Protein AF-A0A4E0QYD7-F1 (afdb_monomer_lite)

Foldseek 3Di:
DALLVCLQPAAADVVHQPVNSLVVNLVSLCRNCVPDDPVVSQVSSLVSCQVRYPPPVLVVVCVVPVPDGPVNSNVVSVVVVVVVVVVVVVVVVDDPPPPPPPPPPPPPPPPPDDDDPPPDDPDDDDPPDDDDDDDPDQPDDPCCVVPNSCVVCVVPPDDDDDDDDDD

pLDDT: mean 72.77, std 20.31, range [36.97, 95.81]

Sequence (167 aa):
MTVRLQFQSRVQLPGERFSEFVRQLRNLARGAFPDLDLAAHEDKVREQITVGLRHQTLVKKFRKRPRITVQEALDTAREVEKLERLLRDQQIGLPQSISIVQPPPQLRPNWNRPPPRDWVRPYRPNPDFRPSPRRTDHVDCTYCRRFGTKARACGHNRVVITAQILE

Radius of gyration: 35.0 Å; chains: 1; bounding box: 95×46×67 Å

Organism: Fasciola hepatica (NCBI:txid6192)

Secondary structure (DSSP, 8-state):
--HHHHHHH--PPTT--HHHHHHHHHHHHHHH-TTS-HHHHHHHHHHHHHHH---HHHHHHHHH-TT--HHHHHHHHHHHHHHHHHHHHHHHHS-------PPPP-----TTSPPPGGG-PPPPP-TT-PPPP----TT--HHHHHH-TTTTTTTTT----------

Structure (mmCIF, N/CA/C/O backbone):
data_AF-A0A4E0QYD7-F1
#
_entry.id   AF-A0A4E0QYD7-F1
#
loop_
_atom_site.group_PDB
_atom_site.id
_atom_site.type_symbol
_atom_site.label_atom_id
_atom_site.label_alt_id
_atom_site.label_comp_id
_atom_site.label_asym_id
_atom_site.label_entity_id
_atom_site.label_seq_id
_atom_site.pdbx_PDB_ins_code
_atom_site.Cartn_x
_atom_site.Cartn_y
_atom_site.Cartn_z
_atom_site.occupancy
_atom_site.B_iso_or_equiv
_atom_site.auth_seq_id
_atom_site.auth_comp_id
_atom_site.auth_asym_id
_atom_site.auth_atom_id
_atom_site.pdbx_PDB_model_num
ATOM 1 N N . MET A 1 1 ? 14.604 -20.072 -8.396 1.00 64.44 1 MET A N 1
ATOM 2 C CA . MET A 1 1 ? 13.535 -19.062 -8.586 1.00 64.44 1 MET A CA 1
ATOM 3 C C . MET A 1 1 ? 14.142 -17.836 -9.245 1.00 64.44 1 MET A C 1
ATOM 5 O O . MET A 1 1 ? 15.210 -17.426 -8.814 1.00 64.44 1 MET A O 1
ATOM 9 N N . THR A 1 2 ? 13.510 -17.272 -10.276 1.00 90.94 2 THR A N 1
ATOM 10 C CA . THR A 1 2 ? 13.972 -16.015 -10.893 1.00 90.94 2 THR A CA 1
ATOM 11 C C . THR A 1 2 ? 13.589 -14.815 -10.018 1.00 90.94 2 THR A C 1
ATOM 13 O O . THR A 1 2 ? 12.590 -14.867 -9.297 1.00 90.94 2 THR A O 1
ATOM 16 N N . VAL A 1 3 ? 14.348 -13.716 -10.093 1.00 91.12 3 VAL A N 1
ATOM 17 C CA . VAL A 1 3 ? 14.077 -12.489 -9.310 1.00 91.12 3 VAL A CA 1
ATOM 18 C C . VAL A 1 3 ? 12.691 -11.913 -9.630 1.00 91.12 3 VAL A C 1
ATOM 20 O O . VAL A 1 3 ? 11.981 -11.428 -8.752 1.00 91.12 3 VAL A O 1
ATOM 23 N N . ARG A 1 4 ? 12.243 -12.060 -10.881 1.00 92.19 4 ARG A N 1
ATOM 24 C CA . ARG A 1 4 ? 10.902 -11.655 -11.319 1.00 92.19 4 ARG A CA 1
ATOM 25 C C . ARG A 1 4 ? 9.781 -12.443 -10.638 1.00 92.19 4 ARG A C 1
ATOM 27 O O . ARG A 1 4 ? 8.795 -11.841 -10.221 1.00 92.19 4 ARG A O 1
ATOM 34 N N . LEU A 1 5 ? 9.946 -13.756 -10.466 1.00 92.38 5 LEU A N 1
ATOM 35 C CA . LEU A 1 5 ? 8.988 -14.570 -9.709 1.00 92.38 5 LEU A CA 1
ATOM 36 C C . LEU A 1 5 ? 8.978 -14.178 -8.228 1.00 92.38 5 LEU A C 1
ATOM 38 O O . LEU A 1 5 ? 7.907 -14.068 -7.635 1.00 92.38 5 LEU A O 1
ATOM 42 N N . GLN A 1 6 ? 10.150 -13.902 -7.643 1.00 92.94 6 GLN A N 1
ATOM 43 C CA . GLN A 1 6 ? 10.243 -13.423 -6.261 1.00 92.94 6 GLN A CA 1
ATOM 44 C C . GLN A 1 6 ?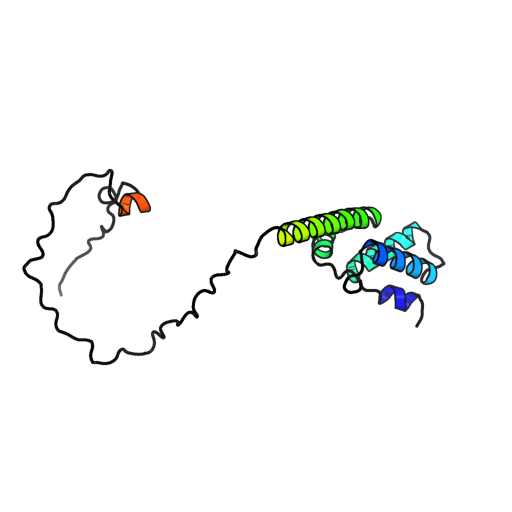 9.471 -12.113 -6.075 1.00 92.94 6 GLN A C 1
ATOM 46 O O . GLN A 1 6 ? 8.672 -12.023 -5.147 1.00 92.94 6 GLN A O 1
ATOM 51 N N . PHE A 1 7 ? 9.637 -11.148 -6.988 1.00 94.19 7 PHE A N 1
ATOM 52 C CA . PHE A 1 7 ? 8.891 -9.887 -6.980 1.00 94.19 7 PHE A CA 1
ATOM 53 C C . PHE A 1 7 ? 7.374 -10.114 -7.012 1.00 94.19 7 PHE A C 1
ATOM 55 O O . PHE A 1 7 ? 6.662 -9.610 -6.150 1.00 94.19 7 PHE A O 1
ATOM 62 N N . GLN A 1 8 ? 6.888 -10.926 -7.956 1.00 93.06 8 GLN A N 1
ATOM 63 C CA . GLN A 1 8 ? 5.455 -11.197 -8.128 1.00 93.06 8 GLN A CA 1
ATOM 64 C C . GLN A 1 8 ? 4.840 -11.936 -6.932 1.00 93.06 8 GLN A C 1
ATOM 66 O O . GLN A 1 8 ? 3.718 -11.642 -6.526 1.00 93.06 8 GLN A O 1
ATOM 71 N N . SER A 1 9 ? 5.580 -12.873 -6.335 1.00 93.06 9 SER A N 1
ATOM 72 C CA . SER A 1 9 ? 5.133 -13.628 -5.157 1.00 93.06 9 SER A CA 1
ATOM 73 C C . SER A 1 9 ? 5.244 -12.854 -3.840 1.00 93.06 9 SER A C 1
ATOM 75 O O . SER A 1 9 ? 4.810 -13.347 -2.795 1.00 93.06 9 SER A O 1
ATOM 77 N N . ARG A 1 10 ? 5.860 -11.664 -3.846 1.00 94.00 10 ARG A N 1
ATOM 78 C CA . ARG A 1 10 ? 6.187 -10.959 -2.611 1.00 94.00 10 ARG A CA 1
ATOM 79 C C . ARG A 1 10 ? 4.926 -10.391 -1.971 1.00 94.00 10 ARG A C 1
ATOM 81 O O . ARG A 1 10 ? 4.298 -9.476 -2.499 1.00 94.00 10 ARG A O 1
ATOM 88 N N . VAL A 1 11 ? 4.612 -10.907 -0.786 1.00 94.25 11 VAL A N 1
ATOM 89 C CA . VAL A 1 11 ? 3.507 -10.466 0.075 1.00 94.25 11 VAL A CA 1
ATOM 90 C C . VAL A 1 11 ? 4.047 -10.043 1.431 1.00 94.25 11 VAL A C 1
ATOM 92 O O . VAL A 1 11 ? 4.975 -10.686 1.919 1.00 94.25 11 VAL A O 1
ATOM 95 N N . GLN A 1 12 ? 3.492 -8.995 2.040 1.00 93.31 12 GLN A N 1
ATOM 96 C CA . GLN A 1 12 ? 3.924 -8.494 3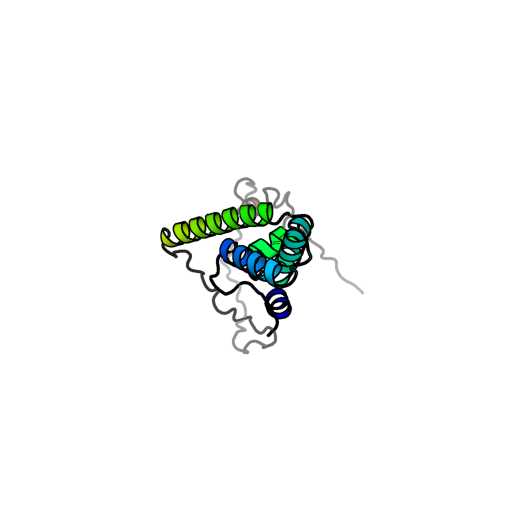.351 1.00 93.31 12 GLN A CA 1
ATOM 97 C C . GLN A 1 12 ? 3.896 -9.620 4.396 1.00 93.31 12 GLN A C 1
ATOM 99 O O . GLN A 1 12 ? 2.897 -10.333 4.516 1.00 93.31 12 GLN A O 1
ATOM 104 N N . LEU A 1 13 ? 4.982 -9.789 5.151 1.00 91.62 13 LEU A N 1
ATOM 105 C CA . LEU A 1 13 ? 5.074 -10.821 6.183 1.00 91.62 13 LEU A CA 1
ATOM 106 C C . LEU A 1 13 ? 4.305 -10.407 7.455 1.00 91.62 13 LEU A C 1
ATOM 108 O O . LEU A 1 13 ? 4.119 -9.214 7.711 1.00 91.62 13 LEU A O 1
ATOM 112 N N . PRO A 1 14 ? 3.848 -11.361 8.287 1.00 88.44 14 PRO A N 1
ATOM 113 C CA . PRO A 1 14 ? 3.278 -11.036 9.593 1.00 88.44 14 PRO A CA 1
ATOM 114 C C . PRO A 1 14 ? 4.285 -10.257 10.452 1.00 88.44 14 PRO A C 1
ATOM 116 O O . PRO A 1 14 ? 5.430 -10.674 10.590 1.00 88.44 14 PRO A O 1
ATOM 119 N N . GLY A 1 15 ? 3.870 -9.118 11.010 1.00 86.44 15 GLY A N 1
ATOM 120 C CA . GLY A 1 15 ? 4.737 -8.258 11.831 1.00 86.44 15 GLY A CA 1
ATOM 121 C C . GLY A 1 15 ? 5.759 -7.421 11.050 1.00 86.44 15 GLY A C 1
ATOM 122 O O . GLY A 1 15 ? 6.464 -6.609 11.646 1.00 86.44 15 GLY A O 1
ATOM 123 N N . GLU A 1 16 ? 5.833 -7.561 9.726 1.00 92.06 16 GLU A N 1
ATOM 124 C CA . GLU A 1 16 ? 6.706 -6.737 8.896 1.00 92.06 16 GLU A CA 1
ATOM 125 C C . GLU A 1 16 ? 6.164 -5.309 8.768 1.00 92.06 16 GLU A C 1
ATOM 127 O O . GLU A 1 16 ? 5.010 -5.091 8.387 1.00 92.06 16 GLU A O 1
ATOM 132 N N . ARG A 1 17 ? 7.028 -4.324 9.030 1.00 91.88 17 ARG A N 1
ATOM 133 C CA . ARG A 1 17 ? 6.707 -2.906 8.837 1.00 91.88 17 ARG A CA 1
ATOM 134 C C . ARG A 1 17 ? 6.507 -2.587 7.364 1.00 91.88 17 ARG A C 1
ATOM 136 O O . ARG A 1 17 ? 7.210 -3.115 6.502 1.00 91.88 17 ARG A O 1
ATOM 143 N N . PHE A 1 18 ? 5.609 -1.653 7.067 1.00 92.88 18 PHE A N 1
ATOM 144 C CA . PHE A 1 18 ? 5.314 -1.311 5.676 1.00 92.88 18 PHE A CA 1
ATOM 145 C C . PHE A 1 18 ? 6.541 -0.739 4.942 1.00 92.88 18 PHE A C 1
ATOM 147 O O . PHE A 1 18 ? 6.778 -1.064 3.781 1.00 92.88 18 PHE A O 1
ATOM 154 N N . SER A 1 19 ? 7.378 0.046 5.630 1.00 93.88 19 SER A N 1
ATOM 155 C CA . SER A 1 19 ? 8.625 0.579 5.062 1.00 93.88 19 SER A CA 1
ATOM 156 C C . SER A 1 19 ? 9.607 -0.516 4.638 1.00 93.88 19 SER A C 1
ATOM 158 O O . SER A 1 19 ? 10.252 -0.396 3.599 1.00 93.88 19 SER A O 1
ATOM 160 N N . GLU A 1 20 ? 9.702 -1.592 5.423 1.00 94.69 20 GLU A N 1
ATOM 161 C CA . GLU A 1 20 ? 10.579 -2.732 5.145 1.00 94.69 20 GLU A CA 1
ATOM 162 C C . GLU A 1 20 ? 10.099 -3.513 3.927 1.00 94.69 20 GLU A C 1
ATOM 164 O O . GLU A 1 20 ? 10.885 -3.817 3.027 1.00 94.69 20 GLU A O 1
ATOM 169 N N . PHE A 1 21 ? 8.788 -3.736 3.854 1.00 94.69 21 PHE A N 1
ATOM 170 C CA . PHE A 1 21 ? 8.142 -4.355 2.707 1.00 94.69 21 PHE A CA 1
ATOM 171 C C . PHE A 1 21 ? 8.417 -3.577 1.410 1.00 94.69 21 PHE A C 1
ATOM 173 O O . PHE A 1 21 ? 8.901 -4.153 0.435 1.00 94.69 21 PHE A O 1
ATOM 180 N N . VAL A 1 22 ? 8.191 -2.257 1.403 1.00 94.75 22 VAL A N 1
ATOM 181 C CA . VAL A 1 22 ? 8.438 -1.404 0.224 1.00 94.75 22 VAL A CA 1
ATOM 182 C C . VAL A 1 22 ? 9.921 -1.371 -0.149 1.00 94.75 22 VAL A C 1
ATOM 184 O O . VAL A 1 22 ? 10.261 -1.441 -1.330 1.00 94.75 22 VAL A O 1
ATOM 187 N N . ARG A 1 23 ? 10.821 -1.314 0.840 1.00 95.62 23 ARG A N 1
ATOM 188 C CA . ARG A 1 23 ? 12.271 -1.373 0.608 1.00 95.62 23 ARG A CA 1
ATOM 189 C C . ARG A 1 23 ? 12.664 -2.657 -0.120 1.00 95.62 23 ARG A C 1
ATOM 191 O O . ARG A 1 23 ? 13.406 -2.604 -1.099 1.00 95.62 23 ARG A O 1
ATOM 198 N N . GLN A 1 24 ? 12.143 -3.800 0.320 1.00 94.94 24 GLN A N 1
ATOM 199 C CA . GLN A 1 24 ? 12.406 -5.074 -0.347 1.00 94.94 24 GLN A CA 1
ATOM 200 C C . GLN A 1 24 ? 11.789 -5.136 -1.747 1.00 94.94 24 GLN A C 1
ATOM 202 O O . GLN A 1 24 ? 12.443 -5.627 -2.665 1.00 94.94 24 GLN A O 1
ATOM 207 N N . LEU A 1 25 ? 10.580 -4.599 -1.942 1.00 95.62 25 LEU A N 1
ATOM 208 C CA . LEU A 1 25 ? 9.965 -4.515 -3.268 1.00 95.62 25 LEU A CA 1
ATOM 209 C C . LEU A 1 25 ? 10.809 -3.699 -4.247 1.00 95.62 25 LEU A C 1
ATOM 211 O O . LEU A 1 25 ? 11.003 -4.143 -5.374 1.00 95.62 25 LEU A O 1
ATOM 215 N N . ARG A 1 26 ? 11.360 -2.556 -3.823 1.00 95.81 26 ARG A N 1
ATOM 216 C CA . ARG A 1 26 ? 12.268 -1.744 -4.653 1.00 95.81 26 ARG A CA 1
ATOM 217 C C . ARG A 1 26 ? 13.523 -2.516 -5.055 1.00 95.81 26 ARG A C 1
ATOM 219 O O . ARG A 1 26 ? 13.919 -2.481 -6.217 1.00 95.81 26 ARG A O 1
ATOM 226 N N . ASN A 1 27 ? 14.123 -3.250 -4.119 1.00 94.94 27 ASN A N 1
ATOM 227 C CA . ASN A 1 27 ? 15.302 -4.072 -4.405 1.00 94.94 27 ASN A CA 1
ATOM 228 C C . ASN A 1 27 ? 14.987 -5.193 -5.405 1.00 94.94 27 ASN A C 1
ATOM 230 O O . ASN A 1 27 ? 15.741 -5.410 -6.351 1.00 94.94 27 ASN A O 1
ATOM 234 N N . LEU A 1 28 ? 13.850 -5.870 -5.227 1.00 95.06 28 LEU A N 1
ATOM 235 C CA . LEU A 1 28 ? 13.395 -6.911 -6.145 1.00 95.06 28 LEU A CA 1
ATOM 236 C C . LEU A 1 28 ? 13.022 -6.341 -7.519 1.00 95.06 28 LEU A C 1
ATOM 238 O O . LEU A 1 28 ? 13.352 -6.962 -8.521 1.00 95.06 28 LEU A O 1
ATOM 242 N N . ALA A 1 29 ? 12.395 -5.163 -7.589 1.00 95.00 29 ALA A N 1
ATOM 243 C CA . ALA A 1 29 ? 12.037 -4.511 -8.850 1.00 95.00 29 ALA A CA 1
ATOM 244 C C . ALA A 1 29 ? 13.277 -4.211 -9.701 1.00 95.00 29 ALA A C 1
ATOM 246 O O . ALA A 1 29 ? 13.300 -4.554 -10.880 1.00 95.00 29 ALA A O 1
ATOM 247 N N . ARG A 1 30 ? 14.336 -3.668 -9.082 1.00 93.81 30 ARG A N 1
ATOM 248 C CA . ARG A 1 30 ? 15.614 -3.390 -9.758 1.00 93.81 30 ARG A CA 1
ATOM 249 C C . ARG A 1 30 ? 16.247 -4.644 -10.355 1.00 93.81 30 ARG A C 1
ATOM 251 O O . ARG A 1 30 ? 16.746 -4.600 -11.471 1.00 93.81 30 ARG A O 1
ATOM 258 N N . GLY A 1 31 ? 16.214 -5.764 -9.630 1.00 92.50 31 GLY A N 1
ATOM 259 C CA . GLY A 1 31 ? 16.755 -7.033 -10.127 1.00 92.50 31 GLY A CA 1
ATOM 260 C C . GLY A 1 31 ? 15.826 -7.776 -11.097 1.00 92.50 31 GLY A C 1
ATOM 261 O O . GLY A 1 31 ? 16.295 -8.554 -11.921 1.00 92.50 31 GLY A O 1
ATOM 262 N N . ALA A 1 32 ? 14.511 -7.567 -11.007 1.00 93.06 32 ALA A N 1
ATOM 263 C CA . ALA A 1 32 ? 13.516 -8.215 -11.862 1.00 93.06 32 ALA A CA 1
ATOM 264 C C . ALA A 1 32 ? 13.335 -7.518 -13.217 1.00 93.06 32 ALA A C 1
ATOM 266 O O . ALA A 1 32 ? 12.942 -8.174 -14.185 1.00 93.06 32 ALA A O 1
ATOM 267 N N . PHE A 1 33 ? 13.577 -6.206 -13.266 1.00 93.38 33 PHE A N 1
ATOM 268 C CA . PHE A 1 33 ? 13.335 -5.351 -14.425 1.00 93.38 33 PHE A CA 1
ATOM 269 C C . PHE A 1 33 ? 14.508 -4.379 -14.651 1.00 93.38 33 PHE A C 1
ATOM 271 O O . PHE A 1 33 ? 14.337 -3.172 -14.484 1.00 93.38 33 PHE A O 1
ATOM 278 N N . PRO A 1 34 ? 15.705 -4.871 -15.009 1.00 92.31 34 PRO A N 1
ATOM 279 C CA . PRO A 1 34 ? 16.891 -4.022 -15.144 1.00 92.31 34 PRO A CA 1
ATOM 280 C C . PRO A 1 34 ? 16.762 -2.964 -16.252 1.00 92.31 34 PRO A C 1
ATOM 282 O O . PRO A 1 34 ? 17.364 -1.903 -16.140 1.00 92.31 34 PRO A O 1
ATOM 285 N N . ASP A 1 35 ? 15.947 -3.227 -17.276 1.00 94.06 35 ASP A N 1
ATOM 286 C CA . ASP A 1 35 ? 15.795 -2.361 -18.456 1.00 94.06 35 ASP A CA 1
ATOM 287 C C . ASP A 1 35 ? 14.820 -1.188 -18.248 1.00 94.06 35 ASP A C 1
ATOM 289 O O . ASP A 1 35 ? 14.644 -0.356 -19.136 1.00 94.06 35 ASP A O 1
ATOM 293 N N . LEU A 1 36 ? 14.134 -1.139 -17.102 1.00 93.50 36 LEU A N 1
ATOM 294 C CA . LEU A 1 36 ? 13.160 -0.094 -16.792 1.00 93.50 36 LEU A CA 1
ATOM 295 C C . LEU A 1 36 ? 13.822 1.110 -16.116 1.00 93.50 36 LEU A C 1
ATOM 297 O O . LEU A 1 36 ? 14.778 0.972 -15.352 1.00 93.50 36 LEU A O 1
ATOM 301 N N . ASP A 1 37 ? 13.256 2.292 -16.354 1.00 94.31 37 ASP A N 1
ATOM 302 C CA . ASP A 1 37 ? 13.641 3.503 -15.642 1.00 94.31 37 ASP A CA 1
ATOM 303 C C . ASP A 1 37 ? 13.102 3.518 -14.197 1.00 94.31 37 ASP A C 1
ATOM 305 O O . ASP A 1 37 ? 12.292 2.687 -13.769 1.00 94.31 37 ASP A O 1
ATOM 309 N N . LEU A 1 38 ? 13.568 4.495 -13.415 1.00 90.69 38 LEU A N 1
ATOM 310 C CA . LEU A 1 38 ? 13.183 4.631 -12.008 1.00 90.69 38 LEU A CA 1
ATOM 311 C C . LEU A 1 38 ? 11.675 4.863 -11.828 1.00 90.69 38 LEU A C 1
ATOM 313 O O . LEU A 1 38 ? 11.101 4.392 -10.846 1.00 90.69 38 LEU A O 1
ATOM 317 N N . ALA A 1 39 ? 11.030 5.573 -12.757 1.00 91.69 39 ALA A N 1
ATOM 318 C CA . ALA A 1 39 ? 9.597 5.840 -12.694 1.00 91.69 39 ALA A CA 1
ATOM 319 C C . ALA A 1 39 ? 8.786 4.553 -12.907 1.00 91.69 39 ALA A C 1
ATOM 321 O O . ALA A 1 39 ? 7.908 4.232 -12.102 1.00 91.69 39 ALA A O 1
ATOM 322 N N . ALA A 1 40 ? 9.142 3.758 -13.916 1.00 92.94 40 ALA A N 1
ATOM 323 C CA . ALA A 1 40 ? 8.516 2.474 -14.185 1.00 92.94 40 ALA A CA 1
ATOM 324 C C . ALA A 1 40 ? 8.785 1.452 -13.068 1.00 92.94 40 ALA A C 1
ATOM 326 O O . ALA A 1 40 ? 7.915 0.628 -12.769 1.00 92.94 40 ALA A O 1
ATOM 327 N N . HIS A 1 41 ? 9.941 1.510 -12.391 1.00 93.94 41 HIS A N 1
ATOM 328 C CA . HIS A 1 41 ? 10.172 0.720 -11.172 1.00 93.94 41 HIS A CA 1
ATOM 329 C C . HIS A 1 41 ? 9.191 1.083 -10.060 1.00 93.94 41 HIS A C 1
ATOM 331 O O . HIS A 1 41 ? 8.603 0.185 -9.456 1.00 93.94 41 HIS A O 1
ATOM 337 N N . GLU A 1 42 ? 8.987 2.372 -9.787 1.00 93.69 42 GLU A N 1
ATOM 338 C CA . GLU A 1 42 ? 8.041 2.814 -8.757 1.00 93.69 42 GLU A CA 1
ATOM 339 C C . GLU A 1 42 ? 6.597 2.436 -9.116 1.00 93.69 42 GLU A C 1
ATOM 341 O O . GLU A 1 42 ? 5.839 2.022 -8.236 1.00 93.69 42 GLU A O 1
ATOM 346 N N . ASP A 1 43 ? 6.225 2.477 -10.398 1.00 92.69 43 ASP A N 1
ATOM 347 C CA . ASP A 1 43 ? 4.924 1.993 -10.865 1.00 92.69 43 ASP A CA 1
ATOM 348 C C . ASP A 1 43 ? 4.750 0.486 -10.619 1.00 92.69 43 ASP A C 1
ATOM 350 O O . ASP A 1 43 ? 3.714 0.064 -10.095 1.00 92.69 43 ASP A O 1
ATOM 354 N N . LYS A 1 44 ? 5.778 -0.330 -10.898 1.00 94.12 44 LYS A N 1
ATOM 355 C CA . LYS A 1 44 ? 5.763 -1.768 -10.575 1.00 94.12 44 LYS A CA 1
ATOM 356 C C . LYS A 1 44 ? 5.630 -2.003 -9.075 1.00 94.12 44 LYS A C 1
ATOM 358 O O . LYS A 1 44 ? 4.849 -2.852 -8.648 1.00 94.12 44 LYS A O 1
ATOM 363 N N . VAL A 1 45 ? 6.359 -1.244 -8.259 1.00 94.19 45 VAL A N 1
ATOM 364 C CA . VAL A 1 45 ? 6.263 -1.325 -6.795 1.00 94.19 45 VAL A CA 1
ATOM 365 C C . VAL A 1 45 ? 4.858 -0.947 -6.323 1.00 94.19 45 VAL A C 1
ATOM 367 O O . VAL A 1 45 ? 4.300 -1.655 -5.488 1.00 94.19 45 VAL A O 1
ATOM 370 N N . ARG A 1 46 ? 4.240 0.103 -6.877 1.00 92.56 46 ARG A N 1
ATOM 371 C CA . ARG A 1 46 ? 2.856 0.501 -6.563 1.00 92.56 46 ARG A CA 1
ATOM 372 C C . ARG A 1 46 ? 1.850 -0.606 -6.889 1.00 92.56 46 ARG A C 1
ATOM 374 O O . ARG A 1 46 ? 0.978 -0.905 -6.067 1.00 92.56 46 ARG A O 1
ATOM 381 N N . GLU A 1 47 ? 1.970 -1.222 -8.063 1.00 91.56 47 GLU A N 1
ATOM 382 C CA . GLU A 1 47 ? 1.149 -2.375 -8.455 1.00 91.56 47 GLU A CA 1
ATOM 383 C C . GLU A 1 47 ? 1.292 -3.507 -7.428 1.00 91.56 47 GLU A C 1
ATOM 385 O O . GLU A 1 47 ? 0.295 -3.991 -6.884 1.00 91.56 47 GLU A O 1
ATOM 390 N N . GLN A 1 48 ? 2.532 -3.859 -7.074 1.00 93.88 48 GLN A N 1
ATOM 391 C CA . GLN A 1 48 ? 2.803 -4.945 -6.135 1.00 93.88 48 GLN A CA 1
ATOM 392 C C . GLN A 1 48 ? 2.382 -4.616 -4.696 1.00 93.88 48 GLN A C 1
ATOM 394 O O . GLN A 1 48 ? 1.965 -5.515 -3.971 1.00 93.88 48 GLN A O 1
ATOM 399 N N . ILE A 1 49 ? 2.405 -3.348 -4.274 1.00 91.88 49 ILE A N 1
ATOM 400 C CA . ILE A 1 49 ? 1.825 -2.918 -2.993 1.00 91.88 49 ILE A CA 1
ATOM 401 C C . ILE A 1 49 ? 0.323 -3.210 -2.974 1.00 91.88 49 ILE A C 1
ATOM 403 O O . ILE A 1 49 ? -0.192 -3.705 -1.979 1.00 91.88 49 ILE A O 1
ATOM 407 N N . THR A 1 50 ? -0.394 -2.950 -4.063 1.00 87.56 50 THR A N 1
ATOM 408 C CA . THR A 1 50 ? -1.851 -3.160 -4.100 1.00 87.56 50 THR A CA 1
ATOM 409 C C . THR A 1 50 ? -2.222 -4.642 -3.984 1.00 87.56 50 THR A C 1
ATOM 411 O O . THR A 1 50 ? -3.232 -4.976 -3.363 1.00 87.56 50 THR A O 1
ATOM 414 N N . VAL A 1 51 ? -1.393 -5.528 -4.542 1.00 88.81 51 VAL A N 1
ATOM 415 C CA . VAL A 1 51 ? -1.616 -6.984 -4.545 1.00 88.81 51 VAL A CA 1
ATOM 416 C C . VAL A 1 51 ? -1.064 -7.662 -3.286 1.00 88.81 51 VAL A C 1
ATOM 418 O O . VAL A 1 51 ? -1.723 -8.514 -2.695 1.00 88.81 51 VAL A O 1
ATOM 421 N N . GLY A 1 52 ? 0.149 -7.300 -2.868 1.00 88.00 52 GLY A N 1
ATOM 422 C CA . GLY A 1 52 ? 0.916 -8.007 -1.840 1.00 88.00 52 GLY A CA 1
ATOM 423 C C . GLY A 1 52 ? 0.691 -7.525 -0.406 1.00 88.00 52 GLY A C 1
ATOM 424 O O . GLY A 1 52 ? 1.251 -8.102 0.529 1.00 88.00 52 GLY A O 1
ATOM 425 N N . LEU A 1 53 ? -0.097 -6.471 -0.198 1.00 91.00 53 LEU A N 1
ATOM 426 C CA . LEU A 1 53 ? -0.307 -5.877 1.120 1.00 91.00 53 LEU A CA 1
ATOM 427 C C . LEU A 1 53 ? -1.283 -6.688 1.979 1.00 91.00 53 LEU A C 1
ATOM 429 O O . LEU A 1 53 ? -2.438 -6.892 1.611 1.00 91.00 53 LEU A O 1
ATOM 433 N N . ARG A 1 54 ? -0.840 -7.090 3.176 1.00 88.19 54 ARG A N 1
ATOM 434 C CA . ARG A 1 54 ? -1.680 -7.820 4.146 1.00 88.19 54 ARG A CA 1
ATOM 435 C C . ARG A 1 54 ? -2.342 -6.915 5.181 1.00 88.19 54 ARG A C 1
ATOM 437 O O . ARG A 1 54 ? -3.335 -7.296 5.798 1.00 88.19 54 ARG A O 1
ATOM 444 N N . HIS A 1 55 ? -1.809 -5.714 5.381 1.00 88.06 55 HIS A N 1
ATOM 445 C CA . HIS A 1 55 ? -2.297 -4.791 6.395 1.00 88.06 55 HIS A CA 1
ATOM 446 C C . HIS A 1 55 ? -3.694 -4.234 6.059 1.00 88.06 55 HIS A C 1
ATOM 448 O O . HIS A 1 55 ? -3.836 -3.311 5.254 1.00 88.06 55 HIS A O 1
ATOM 454 N N . GLN A 1 56 ? -4.740 -4.732 6.728 1.00 86.81 56 GLN A N 1
ATOM 455 C CA . GLN A 1 56 ? -6.138 -4.439 6.371 1.00 86.81 56 GLN A CA 1
ATOM 456 C C . GLN A 1 56 ? -6.491 -2.943 6.353 1.00 86.81 56 GLN A C 1
ATOM 458 O O . GLN A 1 56 ? -7.185 -2.485 5.443 1.00 86.81 56 GLN A O 1
ATOM 463 N N . THR A 1 57 ? -6.015 -2.165 7.329 1.00 88.25 57 THR A N 1
ATOM 464 C CA . THR A 1 57 ? -6.266 -0.713 7.390 1.00 88.25 57 THR A CA 1
ATOM 465 C C . THR A 1 57 ? -5.717 0.008 6.158 1.00 88.25 57 THR A C 1
ATOM 467 O O . THR A 1 57 ? -6.399 0.854 5.576 1.00 88.25 57 THR A O 1
ATOM 470 N N . LEU A 1 58 ? -4.515 -0.366 5.715 1.00 89.56 58 LEU A N 1
ATOM 471 C CA . LEU A 1 58 ? -3.865 0.224 4.550 1.00 89.56 58 LEU A CA 1
ATOM 472 C C . LEU A 1 58 ? -4.527 -0.234 3.252 1.00 89.56 58 LEU A C 1
ATOM 474 O O . LEU A 1 58 ? -4.821 0.605 2.408 1.00 89.56 58 LEU A O 1
ATOM 478 N N . VAL A 1 59 ? -4.900 -1.514 3.141 1.00 89.75 59 VAL A N 1
ATOM 479 C CA . VAL A 1 59 ? -5.687 -2.026 2.004 1.00 89.75 59 VAL A CA 1
ATOM 480 C C . VAL A 1 59 ? -6.979 -1.222 1.827 1.00 89.75 59 VAL A C 1
ATOM 482 O O . VAL A 1 59 ? -7.301 -0.793 0.720 1.00 89.75 59 VAL A O 1
ATOM 485 N N . LYS A 1 60 ? -7.712 -0.953 2.917 1.00 89.69 60 LYS A N 1
ATOM 486 C CA . LYS A 1 60 ? -8.937 -0.136 2.872 1.00 89.69 60 LYS A CA 1
ATOM 487 C C . LYS A 1 60 ? -8.659 1.307 2.438 1.00 89.69 60 LYS A C 1
ATOM 489 O O . LYS A 1 60 ? -9.445 1.855 1.667 1.00 89.69 60 LYS A O 1
ATOM 494 N N . LYS A 1 61 ? -7.570 1.925 2.913 1.00 88.12 61 LYS A N 1
ATOM 495 C CA . LYS A 1 61 ? -7.187 3.295 2.524 1.00 88.12 61 LYS A CA 1
ATOM 496 C C . LYS A 1 61 ? -6.778 3.376 1.049 1.00 88.12 61 LYS A C 1
ATOM 498 O O . LYS A 1 61 ? -7.249 4.265 0.347 1.00 88.12 61 LYS A O 1
ATOM 503 N N . PHE A 1 62 ? -5.969 2.436 0.566 1.00 88.44 62 PHE A N 1
ATOM 504 C CA . PHE A 1 62 ? -5.454 2.450 -0.805 1.00 88.44 62 PHE A CA 1
ATOM 505 C C . PHE A 1 62 ? -6.526 2.099 -1.839 1.00 88.44 62 PHE A C 1
ATOM 507 O O . PHE A 1 62 ? -6.580 2.730 -2.888 1.00 88.44 62 PHE A O 1
ATOM 514 N N . ARG A 1 63 ? -7.483 1.217 -1.513 1.00 86.31 63 ARG A N 1
ATOM 515 C CA . ARG A 1 63 ? -8.657 0.975 -2.376 1.00 86.31 63 ARG A CA 1
ATOM 516 C C . ARG A 1 63 ? -9.483 2.236 -2.643 1.00 86.31 63 ARG A C 1
ATOM 518 O O . ARG A 1 63 ? -10.045 2.372 -3.722 1.00 86.31 63 ARG A O 1
ATOM 525 N N . LYS A 1 64 ? -9.555 3.162 -1.681 1.00 87.00 64 LYS A N 1
ATOM 526 C CA . LYS A 1 64 ? -10.260 4.446 -1.846 1.00 87.00 64 LYS A CA 1
ATOM 527 C C . LYS A 1 64 ? -9.464 5.468 -2.668 1.00 87.00 64 LYS A C 1
ATOM 529 O O . LYS A 1 64 ? -10.043 6.447 -3.124 1.00 87.00 64 LYS A O 1
ATOM 534 N N . ARG A 1 65 ? -8.151 5.271 -2.834 1.00 83.44 65 ARG A N 1
ATOM 535 C CA . ARG A 1 65 ? -7.229 6.196 -3.512 1.00 83.44 65 ARG A CA 1
ATOM 536 C C . ARG A 1 65 ? -6.403 5.439 -4.566 1.00 83.44 65 ARG A C 1
ATOM 538 O O . ARG A 1 65 ? -5.229 5.167 -4.330 1.00 83.44 65 ARG A O 1
ATOM 545 N N . PRO A 1 66 ? -6.978 5.126 -5.741 1.00 73.06 66 PRO A N 1
ATOM 546 C CA . PRO A 1 66 ? -6.335 4.266 -6.741 1.00 73.06 66 PRO A CA 1
ATOM 547 C C . PRO A 1 66 ? -5.069 4.864 -7.380 1.00 73.06 66 PRO A C 1
ATOM 549 O O . PRO A 1 66 ? -4.290 4.133 -7.980 1.00 73.06 66 PRO A O 1
ATOM 552 N N . ARG A 1 67 ? -4.845 6.180 -7.258 1.00 81.62 67 ARG A N 1
ATOM 553 C CA . ARG A 1 67 ? -3.692 6.897 -7.837 1.00 81.62 67 ARG A CA 1
ATOM 554 C C . ARG A 1 67 ? -2.642 7.309 -6.799 1.00 81.62 67 ARG A C 1
ATOM 556 O O . ARG A 1 67 ? -1.969 8.314 -6.984 1.00 81.62 67 ARG A O 1
ATOM 563 N N . ILE A 1 68 ? -2.539 6.582 -5.688 1.00 87.88 68 ILE A N 1
ATOM 564 C CA . ILE A 1 68 ? -1.571 6.905 -4.636 1.00 87.88 68 ILE A CA 1
ATOM 565 C C . ILE A 1 68 ? -0.136 6.620 -5.104 1.00 87.88 68 ILE A C 1
ATOM 567 O O . ILE A 1 68 ? 0.149 5.559 -5.663 1.00 87.88 68 ILE A O 1
ATOM 571 N N . THR A 1 69 ? 0.774 7.563 -4.881 1.00 91.88 69 THR A N 1
ATOM 572 C CA . THR A 1 69 ? 2.208 7.349 -5.116 1.00 91.88 69 THR A CA 1
ATOM 573 C C . THR A 1 69 ? 2.809 6.446 -4.034 1.00 91.88 69 THR A C 1
ATOM 575 O O . THR A 1 69 ? 2.276 6.330 -2.929 1.00 91.88 69 THR A O 1
ATOM 578 N N . VAL A 1 70 ? 3.949 5.803 -4.314 1.00 90.81 70 VAL A N 1
ATOM 579 C CA . VAL A 1 70 ? 4.641 4.965 -3.314 1.00 90.81 70 VAL A CA 1
ATOM 580 C C . VAL A 1 70 ? 5.025 5.788 -2.077 1.00 90.81 70 VAL A C 1
ATOM 582 O O . VAL A 1 70 ? 4.923 5.298 -0.953 1.00 90.81 70 VAL A O 1
ATOM 585 N N . GLN A 1 71 ? 5.410 7.052 -2.269 1.00 92.44 71 GLN A N 1
ATOM 586 C CA . GLN A 1 71 ? 5.753 7.955 -1.173 1.00 92.44 71 GLN A CA 1
ATOM 587 C C . GLN A 1 71 ? 4.536 8.291 -0.303 1.00 92.44 71 GLN A C 1
ATOM 589 O O . GLN A 1 71 ? 4.576 8.084 0.906 1.00 92.44 71 GLN A O 1
ATOM 594 N N . GLU A 1 72 ? 3.415 8.693 -0.904 1.00 91.81 72 GLU A N 1
ATOM 595 C CA . GLU A 1 72 ? 2.179 8.928 -0.147 1.00 91.81 72 GLU A CA 1
ATOM 596 C C . GLU A 1 72 ? 1.698 7.666 0.587 1.00 91.81 72 GLU A C 1
ATOM 598 O O . GLU A 1 72 ? 1.132 7.750 1.681 1.00 91.81 72 GLU A O 1
ATOM 603 N N . ALA A 1 73 ? 1.912 6.483 0.001 1.00 91.25 73 ALA A N 1
ATOM 604 C CA . ALA A 1 73 ? 1.599 5.215 0.647 1.00 91.25 73 ALA A CA 1
ATOM 605 C C . ALA A 1 73 ? 2.474 4.984 1.890 1.00 91.25 73 ALA A C 1
ATOM 607 O O . ALA A 1 73 ? 1.956 4.547 2.919 1.00 91.25 73 ALA A O 1
ATOM 608 N N . LEU A 1 74 ? 3.770 5.317 1.826 1.00 93.62 74 LEU A N 1
ATOM 609 C CA . LEU A 1 74 ? 4.688 5.266 2.970 1.00 93.62 74 LEU A CA 1
ATOM 610 C C . LEU A 1 74 ? 4.273 6.236 4.078 1.00 93.62 74 LEU A C 1
ATOM 612 O O . LEU A 1 74 ? 4.270 5.853 5.249 1.00 93.62 74 LEU A O 1
ATOM 616 N N . ASP A 1 75 ? 3.888 7.458 3.722 1.00 94.00 75 ASP A N 1
ATOM 617 C CA . ASP A 1 75 ? 3.460 8.469 4.691 1.00 94.00 75 ASP A CA 1
ATOM 618 C C . ASP A 1 75 ? 2.151 8.051 5.371 1.00 94.00 75 ASP A C 1
ATOM 620 O O . ASP A 1 75 ? 2.063 8.001 6.600 1.00 94.00 75 ASP A O 1
ATOM 624 N N . THR A 1 76 ? 1.181 7.587 4.580 1.00 92.50 76 THR A N 1
ATOM 625 C CA . THR A 1 76 ? -0.077 7.022 5.089 1.00 92.50 76 THR A CA 1
ATOM 626 C C . THR A 1 76 ? 0.175 5.832 6.017 1.00 92.50 76 THR A C 1
ATOM 628 O O . THR A 1 76 ? -0.493 5.685 7.044 1.00 92.50 76 THR A O 1
ATOM 631 N N . ALA A 1 77 ? 1.121 4.959 5.667 1.00 92.69 77 ALA A N 1
ATOM 632 C CA . ALA A 1 77 ? 1.471 3.811 6.490 1.00 92.69 77 ALA A CA 1
ATOM 633 C C . ALA A 1 77 ? 2.121 4.221 7.809 1.00 92.69 77 ALA A C 1
ATOM 635 O O . ALA A 1 77 ? 1.753 3.689 8.853 1.00 92.69 77 ALA A O 1
ATOM 636 N N . ARG A 1 78 ? 3.016 5.212 7.785 1.00 94.12 78 ARG A N 1
ATOM 637 C CA . ARG A 1 78 ? 3.637 5.766 8.991 1.00 94.12 78 ARG A CA 1
ATOM 638 C C . ARG A 1 78 ? 2.594 6.333 9.952 1.00 94.12 78 ARG A C 1
ATOM 640 O O . ARG A 1 78 ? 2.682 6.093 11.155 1.00 94.12 78 ARG A O 1
ATOM 647 N N . GLU A 1 79 ? 1.603 7.058 9.439 1.00 93.12 79 GLU A N 1
ATOM 648 C CA . GLU A 1 79 ? 0.498 7.579 10.250 1.00 93.12 79 GLU A CA 1
ATOM 649 C C . GLU A 1 79 ? -0.323 6.458 10.889 1.00 93.12 79 GLU A C 1
ATOM 651 O O . GLU A 1 79 ? -0.633 6.523 12.077 1.00 93.12 79 GLU A O 1
ATOM 656 N N . VAL A 1 80 ? -0.654 5.414 10.123 1.00 91.94 80 VAL A N 1
ATOM 657 C CA . VAL A 1 80 ? -1.406 4.260 10.637 1.00 91.94 80 VAL A CA 1
ATOM 658 C C . VAL A 1 80 ? -0.601 3.516 11.700 1.00 91.94 80 VAL A C 1
ATOM 660 O O . VAL A 1 80 ? -1.125 3.293 12.787 1.00 91.94 80 VAL A O 1
ATOM 663 N N . GLU A 1 81 ? 0.676 3.219 11.449 1.00 92.00 81 GLU A N 1
ATOM 664 C CA . GLU A 1 81 ? 1.560 2.567 12.426 1.00 92.00 81 GLU A CA 1
ATOM 665 C C . GLU A 1 81 ? 1.673 3.389 13.725 1.00 92.00 81 GLU A C 1
ATOM 667 O O . GLU A 1 81 ? 1.694 2.827 14.825 1.00 92.00 81 GLU A O 1
ATOM 672 N N . LYS A 1 82 ? 1.724 4.725 13.617 1.00 91.69 82 LYS A N 1
ATOM 673 C CA . LYS A 1 82 ? 1.748 5.638 14.769 1.00 91.69 82 LYS A CA 1
ATOM 674 C C . LYS A 1 82 ? 0.432 5.597 15.546 1.00 91.69 82 LYS A C 1
ATOM 676 O O . LYS A 1 82 ? 0.465 5.470 16.767 1.00 91.69 82 LYS A O 1
ATOM 681 N N . LEU A 1 83 ? -0.708 5.685 14.862 1.00 90.88 83 LEU A N 1
ATOM 682 C CA . LEU A 1 83 ? -2.028 5.628 15.496 1.00 90.88 83 LEU A CA 1
ATOM 683 C C . LEU A 1 83 ? -2.254 4.291 16.201 1.00 90.88 83 LEU A C 1
ATOM 685 O O . LEU A 1 83 ? -2.704 4.267 17.341 1.00 90.88 83 LEU A O 1
ATOM 689 N N . GLU A 1 84 ? -1.890 3.182 15.562 1.00 90.12 84 GLU A N 1
ATOM 690 C CA . GLU A 1 84 ? -2.000 1.851 16.156 1.00 90.12 84 GLU A CA 1
ATOM 691 C C . GLU A 1 84 ? -1.104 1.683 17.383 1.00 90.12 84 GLU A C 1
ATOM 693 O O . GLU A 1 84 ? -1.495 1.013 18.337 1.00 90.12 84 GLU A O 1
ATOM 698 N N . ARG A 1 85 ? 0.081 2.307 17.391 1.00 88.56 85 ARG A N 1
ATOM 699 C CA . ARG A 1 85 ? 0.933 2.351 18.583 1.00 88.56 85 ARG A CA 1
ATOM 700 C C . ARG A 1 85 ? 0.247 3.103 19.723 1.00 88.56 85 ARG A C 1
ATOM 702 O O . ARG A 1 85 ? 0.097 2.534 20.793 1.00 88.56 85 ARG A O 1
ATOM 709 N N . LEU A 1 86 ? -0.253 4.312 19.464 1.00 90.56 86 LEU A N 1
ATOM 710 C CA . LEU A 1 86 ? -0.955 5.118 20.471 1.00 90.56 86 LEU A CA 1
ATOM 711 C C . LEU A 1 86 ? -2.213 4.428 21.017 1.00 90.56 86 LEU A C 1
ATOM 713 O O . LEU A 1 86 ? -2.529 4.573 22.195 1.00 90.56 86 LEU A O 1
ATOM 717 N N . LEU A 1 87 ? -2.943 3.701 20.169 1.00 87.06 87 LEU A N 1
ATOM 718 C CA . LEU A 1 87 ? -4.101 2.902 20.573 1.00 87.06 87 LEU A CA 1
ATOM 719 C C . LEU A 1 87 ? -3.692 1.763 21.508 1.00 87.06 87 LEU A C 1
ATOM 721 O O . LEU A 1 87 ? -4.326 1.588 22.543 1.00 87.06 87 LEU A O 1
ATOM 725 N N . ARG A 1 88 ? -2.622 1.025 21.177 1.00 86.12 88 ARG A N 1
ATOM 726 C CA . ARG A 1 88 ? -2.085 -0.027 22.054 1.00 86.12 88 ARG A CA 1
ATOM 727 C C . ARG A 1 88 ? -1.630 0.540 23.395 1.00 86.12 88 ARG A C 1
ATOM 729 O O . ARG A 1 88 ? -2.002 -0.011 24.423 1.00 86.12 88 ARG A O 1
ATOM 736 N N . ASP A 1 89 ? -0.903 1.653 23.388 1.00 84.88 89 ASP A N 1
ATOM 737 C CA . ASP A 1 89 ? -0.398 2.287 24.611 1.00 84.88 89 ASP A CA 1
ATOM 738 C C . ASP A 1 89 ? -1.551 2.755 25.522 1.00 84.88 89 ASP A C 1
ATOM 740 O O . ASP A 1 89 ? -1.530 2.514 26.728 1.00 84.88 89 ASP A O 1
ATOM 744 N N . GLN A 1 90 ? -2.616 3.334 24.948 1.00 81.19 90 GLN A N 1
ATOM 745 C CA . GLN A 1 90 ? -3.844 3.668 25.688 1.00 81.19 90 GLN A CA 1
ATOM 746 C C . GLN A 1 90 ? -4.546 2.428 26.256 1.00 81.19 90 GLN A C 1
ATOM 748 O O . GLN A 1 90 ? -5.072 2.471 27.366 1.00 81.19 90 GLN A O 1
ATOM 753 N N . GLN A 1 91 ? -4.546 1.316 25.520 1.00 66.00 91 GLN A N 1
ATOM 754 C CA . GLN A 1 91 ? -5.143 0.056 25.966 1.00 66.00 91 GLN A CA 1
ATOM 755 C C . GLN A 1 91 ? -4.361 -0.611 27.103 1.00 66.00 91 GLN A C 1
ATOM 757 O O . GLN A 1 91 ? -4.957 -1.334 27.894 1.00 66.00 91 GLN A O 1
ATOM 762 N N . ILE A 1 92 ? -3.053 -0.358 27.202 1.00 61.19 92 ILE A N 1
ATOM 763 C CA . ILE A 1 92 ? -2.196 -0.845 28.292 1.00 61.19 92 ILE A CA 1
ATOM 764 C C . ILE A 1 92 ? -2.413 -0.021 29.578 1.00 61.19 92 ILE A C 1
ATOM 766 O O . ILE A 1 92 ? -2.254 -0.550 30.675 1.00 61.19 92 ILE A O 1
ATOM 770 N N . GLY A 1 93 ? -2.817 1.251 29.462 1.00 54.81 93 GLY A N 1
ATOM 771 C CA . GLY A 1 93 ? -3.076 2.149 30.599 1.00 54.81 93 GLY A CA 1
ATOM 772 C C . GLY A 1 93 ? -4.481 2.068 31.211 1.00 54.81 93 GLY A C 1
ATOM 773 O O . GLY A 1 93 ? -4.720 2.653 32.266 1.00 54.81 93 GLY A O 1
ATOM 774 N N . LEU A 1 94 ? -5.416 1.356 30.579 1.00 48.94 94 LEU A N 1
ATOM 775 C CA . LEU A 1 94 ? -6.751 1.104 31.118 1.00 48.94 94 LEU A CA 1
ATOM 776 C C . LEU A 1 94 ? -6.794 -0.328 31.664 1.00 48.94 94 LEU A C 1
ATOM 778 O O . LEU A 1 94 ? -6.529 -1.258 30.898 1.00 48.94 94 LEU A O 1
ATOM 782 N N . PRO A 1 95 ? -7.177 -0.568 32.937 1.00 50.31 95 PRO A N 1
ATOM 783 C CA . PRO A 1 95 ? -7.638 -1.899 33.293 1.00 50.31 95 PRO A CA 1
ATOM 784 C C . PRO A 1 95 ? -8.748 -2.259 32.305 1.00 50.31 95 PRO A C 1
ATOM 786 O O . PRO A 1 95 ? -9.613 -1.431 32.011 1.00 50.31 95 PRO A O 1
ATOM 789 N N . GLN A 1 96 ? -8.707 -3.475 31.765 1.00 54.69 96 GLN A N 1
ATOM 790 C CA . GLN A 1 96 ? -9.784 -4.058 30.967 1.00 54.69 96 GLN A CA 1
ATOM 791 C C . GLN A 1 96 ? -11.030 -4.236 31.864 1.00 54.69 96 GLN A C 1
ATOM 793 O O . GLN A 1 96 ? -11.437 -5.346 32.172 1.00 54.69 96 GLN A O 1
ATOM 798 N N . SER A 1 97 ? -11.612 -3.140 32.359 1.00 52.84 97 SER A N 1
ATOM 799 C CA . SER A 1 97 ? -12.787 -3.121 33.233 1.00 52.84 97 SER A CA 1
ATOM 800 C C . SER A 1 97 ? -14.082 -2.957 32.448 1.00 52.84 97 SER A C 1
ATOM 802 O O . SER A 1 97 ? -15.153 -2.841 33.037 1.00 52.84 97 SER A O 1
ATOM 804 N N . ILE A 1 98 ? -14.025 -3.030 31.118 1.00 54.81 98 ILE A N 1
ATOM 805 C CA . ILE A 1 98 ? -15.211 -3.383 30.352 1.00 54.81 98 ILE A CA 1
ATOM 806 C C . ILE A 1 98 ? -15.307 -4.903 30.421 1.00 54.81 98 ILE A C 1
ATOM 808 O O . ILE A 1 98 ? -14.879 -5.619 29.518 1.00 54.81 98 ILE A O 1
ATOM 812 N N . SER A 1 99 ? -15.849 -5.400 31.535 1.00 45.44 99 SER A N 1
ATOM 813 C CA . SER A 1 99 ? -16.501 -6.702 31.509 1.00 45.44 99 SER A CA 1
ATOM 814 C C . SER A 1 99 ? -17.476 -6.653 30.342 1.00 45.44 99 SER A C 1
ATOM 816 O O . SER A 1 99 ? -18.483 -5.945 30.390 1.00 45.44 99 SER A O 1
ATOM 818 N N . ILE A 1 100 ? -17.163 -7.378 29.269 1.00 49.06 100 ILE A N 1
ATOM 819 C CA . ILE A 1 100 ? -18.197 -7.833 28.357 1.00 49.06 100 ILE A CA 1
ATOM 820 C C . ILE A 1 100 ? -19.089 -8.669 29.260 1.00 49.06 100 ILE A C 1
ATOM 822 O O . ILE A 1 100 ? -18.741 -9.795 29.611 1.00 49.06 100 ILE A O 1
ATOM 826 N N . VAL A 1 101 ? -20.198 -8.087 29.711 1.00 49.50 101 VAL A N 1
ATOM 827 C CA . VAL A 1 101 ? -21.302 -8.869 30.241 1.00 49.50 101 VAL A CA 1
ATOM 828 C C . VAL A 1 101 ? -21.667 -9.770 29.075 1.00 49.50 101 VAL A C 1
ATOM 830 O O . VAL A 1 101 ? -22.298 -9.319 28.118 1.00 49.50 101 VAL A O 1
ATOM 833 N N . GLN A 1 102 ? -21.174 -11.013 29.088 1.00 51.38 102 GLN A N 1
ATOM 834 C CA . GLN A 1 102 ? -21.738 -12.040 28.236 1.00 51.38 102 GLN A CA 1
ATOM 835 C C . GLN A 1 102 ? -23.235 -11.968 28.519 1.00 51.38 102 GLN A C 1
ATOM 837 O O . GLN A 1 102 ? -23.623 -12.123 29.683 1.00 51.38 102 GLN A O 1
ATOM 842 N N . PRO A 1 103 ? -24.087 -11.671 27.522 1.00 58.47 103 PRO A N 1
ATOM 843 C CA . PRO A 1 103 ? -25.498 -11.892 27.734 1.00 58.47 103 PRO A CA 1
ATOM 844 C C . PRO A 1 103 ? -25.609 -13.361 28.163 1.00 58.47 103 PRO A C 1
ATOM 846 O O . PRO A 1 103 ? -24.990 -14.212 27.509 1.00 58.47 103 PRO A O 1
ATOM 849 N N . PRO A 1 104 ? -26.304 -13.667 29.276 1.00 57.59 104 PRO A N 1
ATOM 850 C CA . PRO A 1 104 ? -26.504 -15.050 29.679 1.00 57.59 104 PRO A CA 1
ATOM 851 C C . PRO A 1 104 ? -27.002 -15.822 28.455 1.00 57.59 104 PRO A C 1
ATOM 853 O O . PRO A 1 104 ? -27.736 -15.229 27.649 1.00 57.59 104 PRO A O 1
ATOM 856 N N . PRO A 1 105 ? -26.571 -17.084 28.258 1.00 53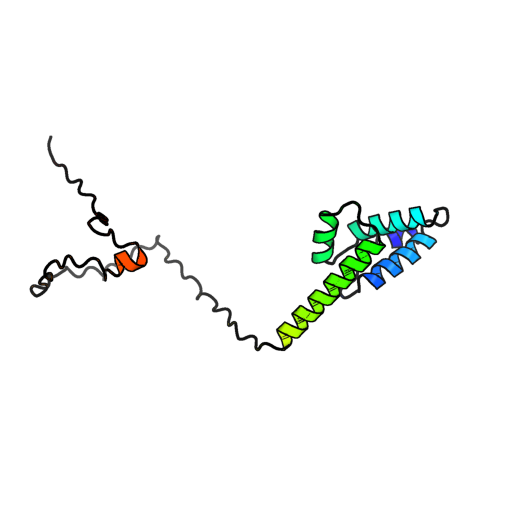.12 105 PRO A N 1
ATOM 857 C CA . PRO A 1 105 ? -26.974 -17.867 27.101 1.00 53.12 105 PRO A CA 1
ATOM 858 C C . PRO A 1 105 ? -28.479 -17.715 26.959 1.00 53.12 105 PRO A C 1
ATOM 860 O O . PRO A 1 105 ? -29.227 -18.021 27.887 1.00 53.12 105 PRO A O 1
ATOM 863 N N . GLN A 1 106 ? -28.892 -17.116 25.840 1.00 55.91 106 GLN A N 1
ATOM 864 C CA . GLN A 1 106 ? -30.287 -16.840 25.547 1.00 55.91 106 GLN A CA 1
ATOM 865 C C . GLN A 1 106 ? -30.960 -18.203 25.410 1.00 55.91 106 GLN A C 1
ATOM 867 O O . GLN A 1 106 ? -31.026 -18.766 24.317 1.00 55.91 106 GLN A O 1
ATOM 872 N N . LEU A 1 107 ? -31.420 -18.749 26.538 1.00 52.66 107 LEU A N 1
ATOM 873 C CA . LEU A 1 107 ? -32.434 -19.783 26.621 1.00 52.66 107 LEU A CA 1
ATOM 874 C C . LEU A 1 107 ? -33.665 -19.169 25.973 1.00 52.66 107 LEU A C 1
ATOM 876 O O . LEU A 1 107 ? -34.532 -18.607 26.638 1.00 52.66 107 LEU A O 1
ATOM 880 N N . ARG A 1 108 ? -33.698 -19.195 24.638 1.00 54.12 108 ARG A N 1
ATOM 881 C CA . ARG A 1 108 ? -34.898 -18.853 23.898 1.00 54.12 108 ARG A CA 1
ATOM 882 C C . ARG A 1 108 ? -35.965 -19.817 24.406 1.00 54.12 108 ARG A C 1
ATOM 884 O O . ARG A 1 108 ? -35.750 -21.029 24.306 1.00 54.12 108 ARG A O 1
ATOM 891 N N . PRO A 1 109 ? -37.082 -19.324 24.963 1.00 51.28 109 PRO A N 1
ATOM 892 C CA . PRO A 1 109 ? -38.200 -20.188 25.271 1.00 51.28 109 PRO A CA 1
ATOM 893 C C . PRO A 1 109 ? -38.586 -20.872 23.965 1.00 51.28 109 PRO A C 1
ATOM 895 O O . PRO A 1 109 ? -38.880 -20.208 22.969 1.00 51.28 109 PRO A O 1
ATOM 898 N N . ASN A 1 110 ? -38.499 -22.197 23.933 1.00 53.06 110 ASN A N 1
ATOM 899 C CA . ASN A 1 110 ? -39.035 -22.956 22.822 1.00 53.06 110 ASN A CA 1
ATOM 900 C C . ASN A 1 110 ? -40.561 -22.829 22.899 1.00 53.06 110 ASN A C 1
ATOM 902 O O . ASN A 1 110 ? -41.211 -23.582 23.621 1.00 53.06 110 ASN A O 1
ATOM 906 N N . TRP A 1 111 ? -41.112 -21.854 22.174 1.00 53.31 111 TRP A N 1
ATOM 907 C CA . TRP A 1 111 ? -42.550 -21.584 22.084 1.00 53.31 111 TRP A CA 1
ATOM 908 C C . TRP A 1 111 ? -43.357 -22.768 21.525 1.00 53.31 111 TRP A C 1
ATOM 910 O O . TRP A 1 111 ? -44.580 -22.750 21.589 1.00 53.31 111 TRP A O 1
ATOM 920 N N . ASN A 1 112 ? -42.688 -23.822 21.042 1.00 55.62 112 ASN A N 1
ATOM 921 C CA . ASN A 1 112 ? -43.327 -25.032 20.533 1.00 55.62 112 ASN A CA 1
ATOM 922 C C . ASN A 1 112 ? -43.532 -26.110 21.614 1.00 55.62 112 ASN A C 1
ATOM 924 O O . ASN A 1 112 ? -43.990 -27.205 21.291 1.00 55.62 112 ASN A O 1
ATOM 928 N N . ARG A 1 113 ? -43.190 -25.851 22.888 1.00 56.03 113 ARG A N 1
ATOM 929 C CA . ARG A 1 113 ? -43.481 -26.783 23.989 1.00 56.03 113 ARG A CA 1
ATOM 930 C C . ARG A 1 113 ? -44.751 -26.336 24.734 1.00 56.03 113 ARG A C 1
ATOM 932 O O . ARG A 1 113 ? -44.727 -25.271 25.349 1.00 56.03 113 ARG A O 1
ATOM 939 N N . PRO A 1 114 ? -45.838 -27.129 24.734 1.00 53.69 114 PRO A N 1
ATOM 940 C CA . PRO A 1 114 ? -47.005 -26.823 25.554 1.00 53.69 114 PRO A CA 1
ATOM 941 C C . PRO A 1 114 ? -46.638 -26.886 27.051 1.00 53.69 114 PRO A C 1
ATOM 943 O O . PRO A 1 114 ? -45.838 -27.742 27.447 1.00 53.69 114 PRO A O 1
ATOM 946 N N . PRO A 1 115 ? -47.176 -25.981 27.891 1.00 54.94 115 PRO A N 1
ATOM 947 C CA . PRO A 1 115 ? -46.869 -25.956 29.317 1.00 54.94 115 PRO A CA 1
ATOM 948 C C . PRO A 1 115 ? -47.433 -27.198 30.038 1.00 54.94 115 PRO A C 1
ATOM 950 O O . PRO A 1 115 ? -48.467 -27.730 29.622 1.00 54.94 115 PRO A O 1
ATOM 953 N N . PRO A 1 116 ? -46.792 -27.669 31.127 1.00 55.56 116 PRO A N 1
ATOM 954 C CA . PRO A 1 116 ? -47.333 -28.733 31.970 1.00 55.56 116 PRO A CA 1
ATOM 955 C C . PRO A 1 116 ? -48.698 -28.343 32.557 1.00 55.56 116 PRO A C 1
ATOM 957 O O . PRO A 1 116 ? -48.913 -27.186 32.923 1.00 55.56 116 PRO A O 1
ATOM 960 N N . ARG A 1 117 ? -49.607 -29.319 32.668 1.00 55.16 117 ARG A N 1
ATOM 961 C CA . ARG A 1 117 ? -51.026 -29.156 33.057 1.00 55.16 117 ARG A CA 1
ATOM 962 C C . ARG A 1 117 ? -51.278 -28.563 34.454 1.00 55.16 117 ARG A C 1
ATOM 964 O O . ARG A 1 117 ? -52.427 -28.266 34.767 1.00 55.16 117 ARG A O 1
ATOM 971 N N . ASP A 1 118 ? -50.250 -28.336 35.263 1.00 51.69 118 ASP A N 1
ATOM 972 C CA . ASP A 1 118 ? -50.400 -28.040 36.695 1.00 51.69 118 ASP A CA 1
ATOM 973 C C . ASP A 1 118 ? -50.607 -26.547 37.030 1.00 51.69 118 ASP A C 1
ATOM 975 O O . ASP A 1 118 ? -50.797 -26.190 38.192 1.00 51.69 118 ASP A O 1
ATOM 979 N N . TRP A 1 119 ? -50.602 -25.651 36.035 1.00 44.81 119 TRP A N 1
ATOM 980 C CA . TRP A 1 119 ? -50.662 -24.192 36.253 1.00 44.81 119 TRP A CA 1
ATOM 981 C C . TRP A 1 119 ? -52.065 -23.571 36.226 1.00 44.81 119 TRP A C 1
ATOM 983 O O . TRP A 1 119 ? -52.206 -22.363 36.422 1.00 44.81 119 TRP A O 1
ATOM 993 N N . VAL A 1 120 ? -53.124 -24.357 36.027 1.00 47.53 120 VAL A N 1
ATOM 994 C CA . VAL A 1 120 ? -54.494 -23.823 36.021 1.00 47.53 120 VAL A CA 1
ATOM 995 C C . VAL A 1 120 ? -55.059 -23.827 37.444 1.00 47.53 120 VAL A C 1
ATOM 997 O O . VAL A 1 120 ? -55.845 -24.693 37.819 1.00 47.53 120 VAL A O 1
ATOM 1000 N N . ARG A 1 121 ? -54.674 -22.840 38.263 1.00 54.25 121 ARG A N 1
ATOM 1001 C CA . ARG A 1 121 ? -55.482 -22.471 39.439 1.00 54.25 121 ARG A CA 1
ATOM 1002 C C . ARG A 1 121 ? -56.635 -21.566 38.985 1.00 54.25 121 ARG A C 1
ATOM 1004 O O . ARG A 1 121 ? -56.366 -20.568 38.317 1.00 54.25 121 ARG A O 1
ATOM 1011 N N . PRO A 1 122 ? -57.898 -21.850 39.355 1.00 48.12 122 PRO A N 1
ATOM 1012 C CA . PRO A 1 122 ? -59.010 -20.952 39.064 1.00 48.12 122 PRO A CA 1
ATOM 1013 C C . PRO A 1 122 ? -58.800 -19.599 39.750 1.00 48.12 122 PRO A C 1
ATOM 1015 O O . PRO A 1 122 ? -58.538 -19.531 40.953 1.00 48.12 122 PRO A O 1
ATOM 1018 N N . TYR A 1 123 ? -58.909 -18.524 38.975 1.00 47.94 123 TYR A N 1
ATOM 1019 C CA . TYR A 1 123 ? -58.799 -17.149 39.449 1.00 47.94 123 TYR A CA 1
ATOM 1020 C C . TYR A 1 123 ? -59.913 -16.863 40.472 1.00 47.94 123 TYR A C 1
ATOM 1022 O O . TYR A 1 123 ? -61.094 -16.931 40.133 1.00 47.94 123 TYR A O 1
ATOM 1030 N N . ARG A 1 124 ? -59.559 -16.541 41.723 1.00 51.38 124 ARG A N 1
ATOM 1031 C CA . ARG A 1 124 ? -60.495 -15.939 42.687 1.00 51.38 124 ARG A CA 1
ATOM 1032 C C . ARG A 1 124 ? -60.295 -14.420 42.661 1.00 51.38 124 ARG A C 1
ATOM 1034 O O . ARG A 1 124 ? -59.173 -13.983 42.918 1.00 51.38 124 ARG A O 1
ATOM 1041 N N . PRO A 1 125 ? -61.322 -13.606 42.358 1.00 46.12 125 PRO A N 1
ATOM 1042 C CA . PRO A 1 125 ? -61.197 -12.155 42.428 1.00 46.12 125 PRO A CA 1
ATOM 1043 C C . PRO A 1 125 ? -60.965 -11.727 43.879 1.00 46.12 125 PRO A C 1
ATOM 1045 O O . PRO A 1 125 ? -61.687 -12.165 44.772 1.00 46.12 125 PRO A O 1
ATOM 1048 N N . ASN A 1 126 ? -59.958 -10.886 44.112 1.00 47.41 126 ASN A N 1
ATOM 1049 C CA . ASN A 1 126 ? -59.706 -10.284 45.418 1.00 47.41 126 ASN A CA 1
ATOM 1050 C C . ASN A 1 126 ? -60.698 -9.116 45.635 1.00 47.41 126 ASN A C 1
ATOM 1052 O O . ASN A 1 126 ? -60.634 -8.151 44.867 1.00 47.41 126 ASN A O 1
ATOM 1056 N N . PRO A 1 127 ? -61.614 -9.180 46.621 1.00 51.03 127 PRO A N 1
ATOM 1057 C CA . PRO A 1 127 ? -62.645 -8.158 46.829 1.00 51.03 127 PRO A CA 1
ATOM 1058 C C . PRO A 1 127 ? -62.098 -6.800 47.306 1.00 51.03 127 PRO A C 1
ATOM 1060 O O . PRO A 1 127 ? -62.805 -5.799 47.205 1.00 51.03 127 PRO A O 1
ATOM 1063 N N . ASP A 1 128 ? -60.838 -6.731 47.745 1.00 46.84 128 ASP A N 1
ATOM 1064 C CA . ASP A 1 128 ? -60.242 -5.508 48.304 1.00 46.84 128 ASP A CA 1
ATOM 1065 C C . ASP A 1 128 ? -59.603 -4.577 47.256 1.00 46.84 128 ASP A C 1
ATOM 1067 O O . ASP A 1 128 ? -59.079 -3.510 47.587 1.00 46.84 128 ASP A O 1
ATOM 1071 N N . PHE A 1 129 ? -59.647 -4.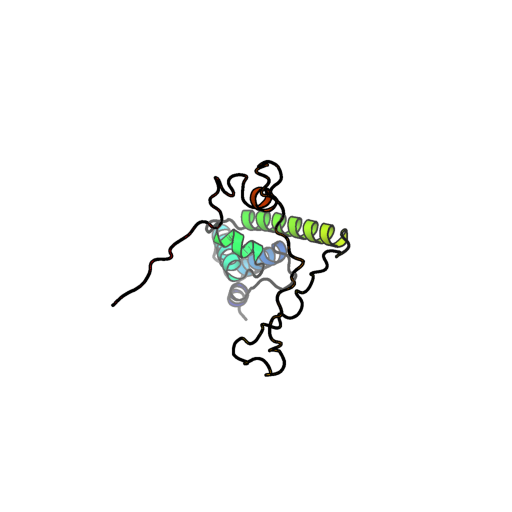933 45.966 1.00 45.06 129 PHE A N 1
ATOM 1072 C CA . PHE A 1 129 ? -59.090 -4.093 44.904 1.00 45.06 129 PHE A CA 1
ATOM 1073 C C . PHE A 1 129 ? -60.032 -2.927 44.564 1.00 45.06 129 PHE A C 1
ATOM 1075 O O . PHE A 1 129 ? -60.805 -2.965 43.607 1.00 45.06 129 PHE A O 1
ATOM 1082 N N . ARG A 1 130 ? -59.958 -1.848 45.347 1.00 48.25 130 ARG A N 1
ATOM 1083 C CA . ARG A 1 130 ? -60.622 -0.577 45.028 1.00 48.25 130 ARG A CA 1
ATOM 1084 C C . ARG A 1 130 ? -59.755 0.220 44.037 1.00 48.25 130 ARG A C 1
ATOM 1086 O O . ARG A 1 130 ? -58.630 0.579 44.389 1.00 48.25 130 ARG A O 1
ATOM 1093 N N . PRO A 1 131 ? -60.220 0.536 42.812 1.00 44.88 131 PRO A N 1
ATOM 1094 C CA . PRO A 1 131 ? -59.452 1.373 41.896 1.00 44.88 131 PRO A CA 1
ATOM 1095 C C . PRO A 1 131 ? -59.338 2.793 42.461 1.00 44.88 131 PRO A C 1
ATOM 1097 O O . PRO A 1 131 ? -60.343 3.403 42.826 1.00 44.88 131 PRO A O 1
ATOM 1100 N N . SER A 1 132 ? -58.115 3.318 42.530 1.00 41.34 132 SER A N 1
ATOM 1101 C CA . SER A 1 132 ? -57.847 4.661 43.058 1.00 41.34 132 SER A CA 1
ATOM 1102 C C . SER A 1 132 ? -58.511 5.754 42.192 1.00 41.34 132 SER A C 1
ATOM 1104 O O . SER A 1 132 ? -58.615 5.572 40.969 1.00 41.34 132 SER A O 1
ATOM 1106 N N . PRO A 1 133 ? -58.967 6.888 42.768 1.00 44.88 133 PRO A N 1
ATOM 1107 C CA . PRO A 1 133 ? -59.685 7.916 42.021 1.00 44.88 133 PRO A CA 1
ATOM 1108 C C . PRO A 1 133 ? -58.800 8.526 40.932 1.00 44.88 133 PRO A C 1
ATOM 1110 O O . PRO A 1 133 ? -57.616 8.792 41.138 1.00 44.88 133 PRO A O 1
ATOM 1113 N N . ARG A 1 134 ? -59.396 8.752 39.758 1.00 50.69 134 ARG A N 1
ATOM 1114 C CA . ARG A 1 134 ? -58.738 9.289 38.561 1.00 50.69 134 ARG A CA 1
ATOM 1115 C C . ARG A 1 134 ? -58.187 10.694 38.837 1.00 50.69 134 ARG A C 1
ATOM 1117 O O . ARG A 1 134 ? -58.920 11.666 38.701 1.00 50.69 134 ARG A O 1
ATOM 1124 N N . ARG A 1 135 ? -56.901 10.810 39.177 1.00 45.94 135 ARG A N 1
ATOM 1125 C CA . ARG A 1 135 ? -56.191 12.095 39.152 1.00 45.94 135 ARG A CA 1
ATOM 1126 C C . ARG A 1 135 ? -55.818 12.452 37.715 1.00 45.94 135 ARG A C 1
ATOM 1128 O O . ARG A 1 135 ? -55.217 11.653 36.998 1.00 45.94 135 ARG A O 1
ATOM 1135 N N . THR A 1 136 ? -56.205 13.650 37.301 1.00 49.78 136 THR A N 1
ATOM 1136 C CA . THR A 1 136 ? -55.951 14.270 35.992 1.00 49.78 136 THR A CA 1
ATOM 1137 C C . THR A 1 136 ? -54.717 15.175 36.032 1.00 49.78 136 THR A C 1
ATOM 1139 O O . THR A 1 136 ? -54.692 16.225 35.398 1.00 49.78 136 THR A O 1
ATOM 1142 N N . ASP A 1 137 ? -53.682 14.781 36.773 1.00 49.94 137 ASP A N 1
ATOM 1143 C CA . ASP A 1 137 ? -52.497 15.616 36.967 1.00 49.94 137 ASP A CA 1
ATOM 1144 C C . ASP A 1 137 ? -51.412 15.188 35.959 1.00 49.94 137 ASP A C 1
ATOM 1146 O O . ASP A 1 137 ? -50.723 14.179 36.111 1.00 49.94 137 ASP A O 1
ATOM 1150 N N . HIS A 1 138 ? -51.321 15.934 34.854 1.00 55.25 138 HIS A N 1
ATOM 1151 C CA . HIS A 1 138 ? -50.563 15.603 33.637 1.00 55.25 138 HIS A CA 1
ATOM 1152 C C . HIS A 1 138 ? -49.032 15.654 33.766 1.00 55.25 138 HIS A C 1
ATOM 1154 O O . HIS A 1 138 ? -48.331 15.191 32.867 1.00 55.25 138 HIS A O 1
ATOM 1160 N N . VAL A 1 139 ? -48.502 16.216 34.850 1.00 52.81 139 VAL A N 1
ATOM 1161 C CA . VAL A 1 139 ? -47.081 16.586 34.965 1.00 52.81 139 VAL A CA 1
ATOM 1162 C C . VAL A 1 139 ? -46.196 15.415 35.430 1.00 52.81 139 VAL A C 1
ATOM 1164 O O . VAL A 1 139 ? -44.989 15.424 35.189 1.00 52.81 139 VAL A O 1
ATOM 1167 N N . ASP A 1 140 ? -46.786 14.355 35.997 1.00 56.81 140 ASP A N 1
ATOM 1168 C CA . ASP A 1 140 ? -46.035 13.272 36.658 1.00 56.81 140 ASP A CA 1
ATOM 1169 C C . ASP A 1 140 ? -46.313 11.851 36.136 1.00 56.81 140 ASP A C 1
ATOM 1171 O O . ASP A 1 140 ? -45.850 10.860 36.703 1.00 56.81 140 ASP A O 1
ATOM 1175 N N . CYS A 1 141 ? -47.048 11.699 35.032 1.00 65.31 141 CYS A N 1
ATOM 1176 C CA . CYS A 1 141 ? -47.325 10.366 34.501 1.00 65.31 141 CYS A CA 1
ATOM 1177 C C . CYS A 1 141 ? -46.033 9.720 33.974 1.00 65.31 141 CYS A C 1
ATOM 1179 O O . CYS A 1 141 ? -45.445 10.189 33.007 1.00 65.31 141 CYS A O 1
ATOM 1181 N N . THR A 1 142 ? -45.594 8.610 34.571 1.00 63.09 142 THR A N 1
ATOM 1182 C CA . THR A 1 142 ? -44.352 7.915 34.184 1.00 63.09 142 THR A CA 1
ATOM 1183 C C . THR A 1 142 ? -44.419 7.377 32.758 1.00 63.09 142 THR A C 1
ATOM 1185 O O . THR A 1 142 ? -43.434 7.442 32.026 1.00 63.09 142 THR A O 1
ATOM 1188 N N . TYR A 1 143 ? -45.600 6.912 32.337 1.00 60.66 143 TYR A N 1
ATOM 1189 C CA . TYR A 1 143 ? -45.868 6.557 30.947 1.00 60.66 143 TYR A CA 1
ATOM 1190 C C . TYR A 1 143 ? -45.712 7.798 30.061 1.00 60.66 143 TYR A C 1
ATOM 1192 O O . TYR A 1 143 ? -44.936 7.784 29.129 1.00 60.66 143 TYR A O 1
ATOM 1200 N N . CYS A 1 144 ? -46.304 8.934 30.409 1.00 60.94 144 CYS A N 1
ATOM 1201 C CA . CYS A 1 144 ? -46.066 10.199 29.710 1.00 60.94 144 CYS A CA 1
ATOM 1202 C C . CYS A 1 144 ? -44.641 10.761 29.828 1.00 60.94 144 CYS A C 1
ATOM 1204 O O . CYS A 1 144 ? -44.247 11.627 29.062 1.00 60.94 144 CYS A O 1
ATOM 1206 N N . ARG A 1 145 ? -43.862 10.369 30.825 1.00 63.75 145 ARG A N 1
ATOM 1207 C CA . ARG A 1 145 ? -42.491 10.851 31.010 1.00 63.75 145 ARG A CA 1
ATOM 1208 C C . ARG A 1 145 ? -41.531 10.045 30.139 1.00 63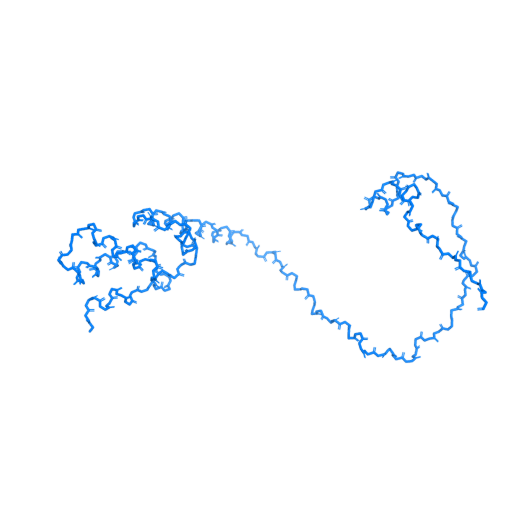.75 145 ARG A C 1
ATOM 1210 O O . ARG A 1 145 ? -40.579 10.595 29.604 1.00 63.75 145 ARG A O 1
ATOM 1217 N N . ARG A 1 146 ? -41.833 8.756 29.946 1.00 62.06 146 ARG A N 1
ATOM 1218 C CA . ARG A 1 146 ? -41.192 7.887 28.949 1.00 62.06 146 ARG A CA 1
ATOM 1219 C C . ARG A 1 146 ? -41.723 8.090 27.527 1.00 62.06 146 ARG A C 1
ATOM 1221 O O . ARG A 1 146 ? -40.970 7.886 26.586 1.00 62.06 146 ARG A O 1
ATOM 1228 N N . PHE A 1 147 ? -42.996 8.454 27.378 1.00 58.22 147 PHE A N 1
ATOM 1229 C CA . PHE A 1 147 ? -43.740 8.404 26.112 1.00 58.22 147 PHE A CA 1
ATOM 1230 C C . PHE A 1 147 ? -44.475 9.725 25.741 1.00 58.22 147 PHE A C 1
ATOM 1232 O O . PHE A 1 147 ? -45.059 9.798 24.668 1.00 58.22 147 PHE A 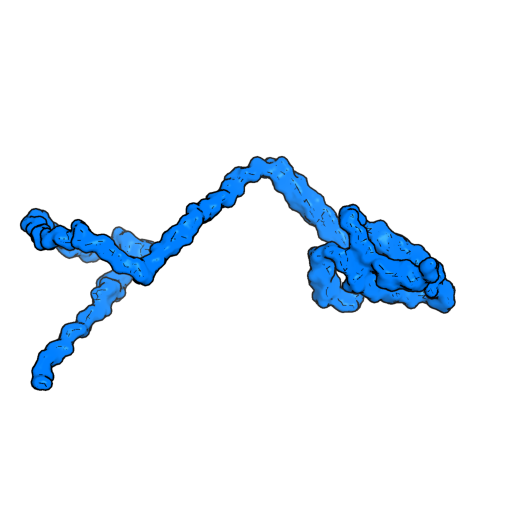O 1
ATOM 1239 N N . GLY A 1 148 ? -44.433 10.782 26.570 1.00 55.16 148 GLY A N 1
ATOM 1240 C CA . GLY A 1 148 ? -45.001 12.146 26.354 1.00 55.16 148 GLY A CA 1
ATOM 1241 C C . GLY A 1 148 ? -46.322 12.500 27.104 1.00 55.16 148 GLY A C 1
ATOM 1242 O O . GLY A 1 148 ? -47.246 11.689 27.136 1.00 55.16 148 GLY A O 1
ATOM 1243 N N . THR A 1 149 ? -46.479 13.728 27.667 1.00 51.12 149 THR A N 1
ATOM 1244 C CA . THR A 1 149 ? -47.623 14.225 28.520 1.00 51.12 149 THR A CA 1
ATOM 1245 C C . THR A 1 149 ? -48.971 14.453 27.850 1.00 51.12 149 THR A C 1
ATOM 1247 O O . THR A 1 149 ? -49.918 14.977 28.435 1.00 51.12 149 THR A O 1
ATOM 1250 N N . LYS A 1 150 ? -49.129 13.890 26.669 1.00 49.44 150 LYS A N 1
ATOM 1251 C CA . LYS A 1 150 ? -50.422 13.567 26.104 1.00 49.44 150 LYS A CA 1
ATOM 1252 C C . LYS A 1 150 ? -51.262 12.573 26.974 1.00 49.44 150 LYS A C 1
ATOM 1254 O O . LYS A 1 150 ? -52.390 12.883 27.319 1.00 49.44 150 LYS A O 1
ATOM 1259 N N . ALA A 1 151 ? -50.772 11.377 27.354 1.00 53.66 151 ALA A N 1
ATOM 1260 C CA . ALA A 1 151 ? -51.456 10.046 27.543 1.00 53.66 151 ALA A CA 1
ATOM 1261 C C . ALA A 1 151 ? -53.001 9.808 27.592 1.00 53.66 151 ALA A C 1
ATOM 1263 O O . ALA A 1 151 ? -53.397 8.705 27.255 1.00 53.66 151 ALA A O 1
ATOM 1264 N N . ARG A 1 152 ? -53.925 10.727 27.904 1.00 45.94 152 ARG A N 1
ATOM 1265 C CA . ARG A 1 152 ? -55.385 10.546 27.614 1.00 45.94 152 ARG A CA 1
ATOM 1266 C C . ARG A 1 152 ? -56.015 11.683 26.804 1.00 45.94 152 ARG A C 1
ATOM 1268 O O . ARG A 1 152 ? -56.892 11.402 25.997 1.00 45.94 152 ARG A O 1
ATOM 1275 N N . ALA A 1 153 ? -55.441 12.883 26.861 1.00 48.00 153 ALA A N 1
ATOM 1276 C CA . ALA A 1 153 ? -55.306 13.746 25.674 1.00 48.00 153 ALA A CA 1
ATOM 1277 C C . ALA A 1 153 ? -54.311 13.140 24.644 1.00 48.00 153 ALA A C 1
ATOM 1279 O O . ALA A 1 153 ? -54.252 13.494 23.479 1.00 48.00 153 ALA A O 1
ATOM 1280 N N . CYS A 1 154 ? -53.517 12.201 25.130 1.00 43.72 154 CYS A N 1
ATOM 1281 C CA . CYS A 1 154 ? -52.705 11.159 24.538 1.00 43.72 154 CYS A CA 1
ATOM 1282 C C . CYS A 1 154 ? -53.465 9.982 24.013 1.00 43.72 154 CYS A C 1
ATOM 1284 O O . CYS A 1 154 ? -52.850 9.149 23.367 1.00 43.72 154 CYS A O 1
ATOM 1286 N N . GLY A 1 155 ? -54.745 9.868 24.396 1.00 49.09 155 GLY A N 1
ATOM 1287 C CA . GLY A 1 155 ? -55.597 8.737 24.055 1.00 49.09 155 GLY A CA 1
ATOM 1288 C C . GLY A 1 155 ? -54.860 7.405 24.126 1.00 49.09 155 GLY A C 1
ATOM 1289 O O . GLY A 1 155 ? -55.117 6.527 23.314 1.00 49.09 155 GLY A O 1
ATOM 1290 N N . HIS A 1 156 ? -53.873 7.269 25.007 1.00 54.41 156 HIS A N 1
ATOM 1291 C CA . HIS A 1 156 ? -53.003 6.123 25.006 1.00 54.41 156 HIS A CA 1
ATOM 1292 C C . HIS A 1 156 ? -53.799 5.027 25.669 1.00 54.41 156 HIS A C 1
ATOM 1294 O O . HIS A 1 156 ? -54.339 5.177 26.770 1.00 54.41 156 HIS A O 1
ATOM 1300 N N . ASN A 1 157 ? -53.948 3.979 24.870 1.00 53.16 157 ASN A N 1
ATOM 1301 C CA . ASN A 1 157 ? -54.905 2.901 25.027 1.00 53.16 157 ASN A CA 1
ATOM 1302 C C . ASN A 1 157 ? -56.367 3.305 24.767 1.00 53.16 157 ASN A C 1
ATOM 1304 O O . ASN A 1 157 ? -57.276 2.710 25.338 1.00 53.16 157 ASN A O 1
ATOM 1308 N N . ARG A 1 158 ? -56.635 4.285 23.892 1.00 55.94 158 ARG A N 1
ATOM 1309 C CA . ARG A 1 158 ? -57.945 4.402 23.240 1.00 55.94 158 ARG A CA 1
ATOM 1310 C C . ARG A 1 158 ? -57.908 3.709 21.887 1.00 55.94 158 ARG A C 1
ATOM 1312 O O . ARG A 1 158 ? -57.553 4.323 20.893 1.00 55.94 158 ARG A O 1
ATOM 1319 N N . VAL A 1 159 ? -58.390 2.476 21.859 1.00 43.34 159 VAL A N 1
ATOM 1320 C CA . VAL A 1 159 ? -59.279 2.026 20.790 1.00 43.34 159 VAL A CA 1
ATOM 1321 C C . VAL A 1 159 ? -60.382 1.238 21.479 1.00 43.34 159 VAL A C 1
ATOM 1323 O O . VAL A 1 159 ? -60.145 0.175 22.045 1.00 43.34 159 VAL A O 1
ATOM 1326 N N . VAL A 1 160 ? -61.575 1.827 21.492 1.00 57.81 160 VAL A N 1
ATOM 1327 C CA . VAL A 1 160 ? -62.822 1.099 21.698 1.00 57.81 160 VAL A CA 1
ATOM 1328 C C . VAL A 1 160 ? -63.314 0.782 20.297 1.00 57.81 160 VAL A C 1
ATOM 1330 O O . VAL A 1 160 ? -63.686 1.707 19.584 1.00 57.81 160 VAL A O 1
ATOM 1333 N N . ILE A 1 161 ? -63.312 -0.489 19.907 1.00 39.25 161 ILE A N 1
ATOM 1334 C CA . ILE A 1 161 ? -64.303 -0.990 18.953 1.00 39.25 161 ILE A CA 1
ATOM 1335 C C . ILE A 1 161 ? -64.834 -2.296 19.529 1.00 39.25 161 ILE A C 1
ATOM 1337 O O . ILE A 1 161 ? -64.317 -3.383 19.297 1.00 39.25 161 ILE A O 1
ATOM 1341 N N . THR A 1 162 ? -65.867 -2.140 20.342 1.00 54.62 162 THR A N 1
ATOM 1342 C CA . THR A 1 162 ? -66.960 -3.100 20.421 1.00 54.62 162 THR A CA 1
ATOM 1343 C C . THR A 1 162 ? -68.026 -2.640 19.433 1.00 54.62 162 THR A C 1
ATOM 1345 O O . THR A 1 162 ? -68.554 -1.543 19.595 1.00 54.62 162 THR A O 1
ATOM 1348 N N . ALA A 1 163 ? -68.358 -3.477 18.459 1.00 36.97 163 ALA A N 1
ATOM 1349 C CA . ALA A 1 163 ? -69.688 -3.552 17.855 1.00 36.97 163 ALA A CA 1
ATOM 1350 C C . ALA A 1 163 ? -69.837 -5.015 17.390 1.00 36.97 163 ALA A C 1
ATOM 1352 O O . ALA A 1 163 ? -69.065 -5.453 16.546 1.00 36.97 163 ALA A O 1
ATOM 1353 N N . GLN A 1 164 ? -70.475 -5.889 18.179 1.00 41.91 164 GLN A N 1
ATOM 1354 C CA . GLN A 1 164 ? -71.934 -6.117 18.258 1.00 41.91 164 GLN A CA 1
ATOM 1355 C C . GLN A 1 164 ? -72.468 -6.734 16.946 1.00 41.91 164 GLN A C 1
ATOM 1357 O O . GLN A 1 164 ? -72.314 -6.116 15.905 1.00 41.91 164 GLN A O 1
ATOM 1362 N N . ILE A 1 165 ? -72.829 -8.030 16.923 1.00 44.66 165 ILE A N 1
ATOM 1363 C CA . ILE A 1 165 ? -74.125 -8.658 17.307 1.00 44.66 165 ILE A CA 1
ATOM 1364 C C . ILE A 1 165 ? -75.091 -8.733 16.094 1.00 44.66 165 ILE A C 1
ATOM 1366 O O . ILE A 1 165 ? -75.362 -7.696 15.503 1.00 44.66 165 ILE A O 1
ATOM 1370 N N . LEU A 1 166 ? -75.651 -9.943 15.862 1.00 38.97 166 LEU A N 1
ATOM 1371 C CA . LEU A 1 166 ? -76.777 -10.349 14.971 1.00 38.97 166 LEU A CA 1
ATOM 1372 C C . LEU A 1 166 ? -76.465 -10.323 13.456 1.00 38.97 166 LEU A C 1
ATOM 1374 O O . LEU A 1 166 ? -75.815 -9.398 12.991 1.00 38.97 166 LEU A O 1
ATOM 1378 N N . GLU A 1 167 ? -76.823 -11.304 12.622 1.00 39.59 167 GLU A N 1
ATOM 1379 C CA . GLU A 1 167 ? -77.838 -12.382 12.652 1.00 39.59 167 GLU A CA 1
ATOM 1380 C C . GLU A 1 167 ? -77.252 -13.758 12.285 1.00 39.59 167 GLU A C 1
ATOM 1382 O O . GLU A 1 167 ? -76.279 -13.807 11.495 1.00 39.59 167 GLU A O 1
#